Protein AF-A0A959MUK7-F1 (afdb_monomer_lite)

Radius of gyration: 18.52 Å; chains: 1; bounding box: 45×28×56 Å

Foldseek 3Di:
DVVVVVVVVVVVVVVVLLVVLVVLVVVLVCLLPPDPCCLLVVDPVSVDPDPDLPQVNLLSQLLSCVSVVNNVSVVSHVVSVVVSVVSVVSNVVSVVVVVVVVVVVVVVD

pLDDT: mean 79.21, std 12.44, range [48.06, 94.88]

Sequence (109 aa):
MRTTFQNDLKRAYSILWILFSSVMLFMFAFLIFADENLIYGASSVLQGHHEGTCAFCGMTRSFVSLAKGNFSGGSVNEAAIPLFSILVLNQIVFIIFIFQKSLKRKSNI

Secondary structure (DSSP, 8-state):
-HHHHHHHHHHHHHHHHHHHHHHHHHHHHHHHHS-HHHHHHT-HHHHS--SS--HHHHHHHHHHHHHTT-SGGGGG-TTHHHHHHHHHHHHHHHHHHHHHHHHHHHTT-

Structure (mmCIF, N/CA/C/O backbone):
data_AF-A0A959MUK7-F1
#
_entry.id   AF-A0A959MUK7-F1
#
loop_
_atom_site.group_PDB
_atom_site.id
_atom_site.type_symbol
_atom_site.label_atom_id
_atom_site.label_alt_id
_atom_site.label_comp_id
_atom_site.label_asym_id
_atom_site.label_entity_id
_atom_site.label_seq_id
_atom_site.pdbx_PDB_ins_code
_atom_site.Cartn_x
_atom_site.Cartn_y
_atom_site.Cartn_z
_atom_site.occupancy
_atom_site.B_iso_or_equiv
_atom_site.auth_seq_id
_atom_site.auth_comp_id
_atom_site.auth_asym_id
_atom_site.auth_atom_id
_atom_site.pdbx_PDB_model_num
ATOM 1 N N . MET A 1 1 ? -28.514 11.814 19.150 1.00 60.03 1 MET A N 1
ATOM 2 C CA . MET A 1 1 ? -28.600 11.714 17.671 1.00 60.03 1 MET A CA 1
ATOM 3 C C . MET A 1 1 ? -27.297 12.072 16.953 1.00 60.03 1 MET A C 1
ATOM 5 O O . MET A 1 1 ? -26.863 11.295 16.120 1.00 60.03 1 MET A O 1
ATOM 9 N N . ARG A 1 2 ? -26.618 13.189 17.272 1.00 63.97 2 ARG A N 1
ATOM 10 C CA . ARG A 1 2 ? -25.335 13.555 16.624 1.00 63.97 2 ARG A CA 1
ATOM 11 C C . ARG A 1 2 ? -24.191 12.554 16.888 1.00 63.97 2 ARG A C 1
ATOM 13 O O . ARG A 1 2 ? -23.367 12.320 16.015 1.00 63.97 2 ARG A O 1
ATOM 20 N N . THR A 1 3 ? -24.161 11.944 18.073 1.00 70.31 3 THR A N 1
ATOM 21 C CA . THR A 1 3 ? -23.107 11.004 18.497 1.00 70.31 3 THR A CA 1
ATOM 22 C C . THR A 1 3 ? -23.214 9.623 17.846 1.00 70.31 3 THR A C 1
ATOM 24 O O . THR A 1 3 ? -22.190 9.025 17.530 1.00 70.31 3 THR A O 1
ATOM 27 N N . THR A 1 4 ? -24.429 9.127 17.594 1.00 74.62 4 THR A N 1
ATOM 28 C CA . THR A 1 4 ? -24.657 7.835 16.927 1.00 74.62 4 THR A CA 1
ATOM 29 C C . THR A 1 4 ? -24.225 7.890 15.462 1.00 74.62 4 THR A C 1
ATOM 31 O O . THR A 1 4 ? -23.393 7.091 15.051 1.00 74.62 4 THR A O 1
ATOM 34 N N . PHE A 1 5 ? -24.633 8.932 14.729 1.00 79.00 5 PHE A N 1
ATOM 35 C CA . PHE A 1 5 ? -24.237 9.129 13.329 1.00 79.00 5 PHE A CA 1
ATOM 36 C C . PHE A 1 5 ? -22.713 9.231 13.134 1.00 79.00 5 PHE A C 1
ATOM 38 O O . PHE A 1 5 ? -22.156 8.648 12.206 1.00 79.00 5 PHE A O 1
ATOM 45 N N . GLN A 1 6 ? -22.005 9.926 14.033 1.00 82.75 6 GLN A N 1
ATOM 46 C CA . GLN A 1 6 ? -20.541 10.007 13.970 1.00 82.75 6 GLN A CA 1
ATOM 47 C C . GLN A 1 6 ? -19.855 8.659 14.226 1.00 82.75 6 GLN A C 1
ATOM 49 O O . GLN A 1 6 ? -18.829 8.369 13.609 1.00 82.75 6 GLN A O 1
ATOM 54 N N . ASN A 1 7 ? -20.398 7.837 15.124 1.00 84.06 7 ASN A N 1
ATOM 55 C CA . ASN A 1 7 ? -19.855 6.508 15.398 1.00 84.06 7 ASN A CA 1
ATOM 56 C C . ASN A 1 7 ? -20.087 5.551 14.222 1.00 84.06 7 ASN A C 1
ATOM 58 O O . ASN A 1 7 ? -19.179 4.796 13.869 1.00 84.06 7 ASN A O 1
ATOM 62 N N . ASP A 1 8 ? -21.247 5.638 13.573 1.00 87.38 8 ASP A N 1
ATOM 63 C CA . ASP A 1 8 ? -21.572 4.834 12.393 1.00 87.38 8 ASP A CA 1
ATOM 64 C C . ASP A 1 8 ? -20.682 5.202 11.198 1.00 87.38 8 ASP A C 1
ATOM 66 O O . ASP A 1 8 ? -20.121 4.315 10.553 1.00 87.38 8 ASP A O 1
ATOM 70 N N . LEU A 1 9 ? -20.437 6.498 10.972 1.00 90.44 9 LEU A N 1
ATOM 71 C CA . LEU A 1 9 ? -19.487 6.975 9.959 1.00 90.44 9 LEU A CA 1
ATOM 72 C C . LEU A 1 9 ? -18.063 6.483 10.218 1.00 90.44 9 LEU A C 1
ATOM 74 O O . LEU A 1 9 ? -17.412 5.966 9.310 1.00 90.44 9 LEU A O 1
ATOM 78 N N . LYS A 1 10 ? -17.573 6.598 11.459 1.00 89.06 10 LYS A N 1
ATOM 79 C CA . LYS A 1 10 ? -16.238 6.097 11.830 1.00 89.06 10 LYS A CA 1
ATOM 80 C C . LYS A 1 10 ? -16.117 4.597 11.591 1.00 89.06 10 LYS A C 1
ATOM 82 O O . LYS A 1 10 ? -15.073 4.129 11.130 1.00 89.06 10 LYS A O 1
ATOM 87 N N . ARG A 1 11 ? -17.173 3.837 11.892 1.00 89.12 11 ARG A N 1
ATOM 88 C CA . ARG A 1 11 ? -17.205 2.388 11.683 1.00 89.12 11 ARG A CA 1
ATOM 89 C C . ARG A 1 11 ? -17.205 2.041 10.198 1.00 89.12 11 ARG A C 1
ATOM 91 O O . ARG A 1 11 ? -16.389 1.219 9.792 1.00 89.12 11 ARG A O 1
ATOM 98 N N . ALA A 1 12 ? -18.049 2.689 9.398 1.00 93.06 12 ALA A N 1
ATOM 99 C CA . ALA A 1 12 ? -18.095 2.498 7.950 1.00 93.06 12 ALA A CA 1
ATOM 100 C C . ALA A 1 12 ? -16.749 2.837 7.295 1.00 93.06 12 ALA A C 1
ATOM 102 O O . ALA A 1 12 ? -16.203 2.023 6.554 1.00 93.06 12 ALA A O 1
ATOM 103 N N . TYR A 1 13 ? -16.162 3.983 7.652 1.00 93.44 13 TYR A N 1
ATOM 104 C CA . TYR A 1 13 ? -14.839 4.384 7.177 1.00 93.44 13 TYR A CA 1
ATOM 105 C C . TYR A 1 13 ? -13.759 3.367 7.556 1.00 93.44 13 TYR A C 1
ATOM 107 O O . TYR A 1 13 ? -12.955 2.977 6.716 1.00 93.44 13 TYR A O 1
ATOM 115 N N . SER A 1 14 ? -13.769 2.877 8.800 1.00 89.94 14 SER A N 1
ATOM 116 C CA . SER A 1 14 ? -12.807 1.862 9.246 1.00 89.94 14 SER A CA 1
ATOM 117 C C . SER A 1 14 ? -12.937 0.561 8.452 1.00 89.94 14 SER A C 1
ATOM 119 O O . SER A 1 14 ? -11.927 -0.044 8.110 1.00 89.94 14 SER A O 1
ATOM 121 N N . ILE A 1 15 ? -14.163 0.130 8.139 1.00 91.56 15 ILE A N 1
ATOM 122 C CA . ILE A 1 15 ? -14.406 -1.071 7.327 1.00 91.56 15 ILE A CA 1
ATOM 123 C C . ILE A 1 15 ? -13.875 -0.869 5.905 1.00 91.56 15 ILE A C 1
ATOM 125 O O . ILE A 1 15 ? -13.151 -1.727 5.406 1.00 91.56 15 ILE A O 1
ATOM 129 N N . LEU A 1 16 ? -14.179 0.271 5.278 1.00 94.88 16 LEU A N 1
ATOM 130 C CA . LEU A 1 16 ? -13.681 0.603 3.941 1.00 94.88 16 LEU A CA 1
ATOM 131 C C . LEU A 1 16 ? -12.153 0.651 3.903 1.00 94.88 16 LEU A C 1
ATOM 133 O O . LEU A 1 16 ? -11.545 0.072 3.007 1.00 94.88 16 LEU A O 1
ATOM 137 N N . TRP A 1 17 ? -11.530 1.277 4.903 1.00 94.56 17 TRP A N 1
ATOM 138 C CA . TRP A 1 17 ? -10.076 1.349 5.008 1.00 94.56 17 TRP A CA 1
ATOM 139 C C . TRP A 1 17 ? -9.434 -0.034 5.171 1.00 94.56 17 TRP A C 1
ATOM 141 O O . TRP A 1 17 ? -8.421 -0.311 4.529 1.00 94.56 17 TRP A O 1
ATOM 151 N N . ILE A 1 18 ? -10.035 -0.929 5.964 1.00 92.94 18 ILE A N 1
ATOM 152 C CA . ILE A 1 18 ? -9.569 -2.317 6.115 1.00 92.94 18 ILE A CA 1
ATOM 153 C C . ILE A 1 18 ? -9.704 -3.088 4.799 1.00 92.94 18 ILE A C 1
ATOM 155 O O . ILE A 1 18 ? -8.756 -3.755 4.397 1.00 92.94 18 ILE A O 1
ATOM 159 N N . LEU A 1 19 ? -10.848 -2.990 4.114 1.00 93.81 19 LEU A N 1
ATOM 160 C CA . LEU A 1 19 ? -11.069 -3.670 2.832 1.00 93.81 19 LEU A CA 1
ATOM 161 C C . LEU A 1 19 ? -10.077 -3.189 1.770 1.00 93.81 19 LEU A C 1
ATOM 163 O O . LEU A 1 19 ? -9.411 -4.005 1.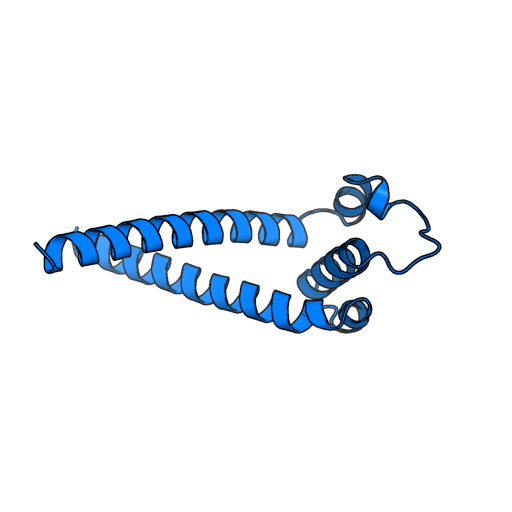136 1.00 93.81 19 LEU A O 1
ATOM 167 N N . PHE A 1 20 ? -9.926 -1.872 1.627 1.00 94.00 20 PHE A N 1
ATOM 168 C CA . PHE A 1 20 ? -8.974 -1.269 0.699 1.00 94.00 20 PHE A CA 1
ATOM 169 C C . PHE A 1 20 ? -7.535 -1.696 1.007 1.00 94.00 20 PHE A C 1
ATOM 171 O O . PHE A 1 20 ? -6.811 -2.139 0.115 1.00 94.00 20 PHE A O 1
ATOM 178 N N . SER A 1 21 ? -7.132 -1.627 2.279 1.00 92.50 21 SER A N 1
ATOM 179 C CA . SER A 1 21 ? -5.783 -2.017 2.698 1.00 92.50 21 SER A CA 1
ATOM 180 C C . SER A 1 21 ? -5.537 -3.508 2.482 1.00 92.50 21 SER A C 1
ATOM 182 O O . SER A 1 21 ? -4.459 -3.872 2.023 1.00 92.50 21 SER A O 1
ATOM 184 N N . SER A 1 22 ? -6.540 -4.361 2.716 1.00 91.69 22 SER A N 1
ATOM 185 C CA . SER A 1 22 ? -6.453 -5.799 2.454 1.00 91.69 22 SER A CA 1
ATOM 186 C C . SER A 1 22 ? -6.239 -6.097 0.972 1.00 91.69 22 SER A C 1
ATOM 188 O O . SER A 1 22 ? -5.358 -6.886 0.645 1.00 91.69 22 SER A O 1
ATOM 190 N N . VAL A 1 23 ? -7.002 -5.470 0.070 1.00 93.25 23 VAL A N 1
ATOM 191 C CA . VAL A 1 23 ? -6.826 -5.649 -1.385 1.00 93.25 23 VAL A CA 1
ATOM 192 C C . VAL A 1 23 ? -5.438 -5.184 -1.819 1.00 93.25 23 VAL A C 1
ATOM 194 O O . VAL A 1 23 ? -4.738 -5.900 -2.531 1.00 93.25 23 VAL A O 1
ATOM 197 N N . MET A 1 24 ? -5.004 -4.020 -1.337 1.00 90.44 24 MET A N 1
ATOM 198 C CA . MET A 1 24 ? -3.675 -3.487 -1.634 1.00 90.44 24 MET A CA 1
ATOM 199 C C . MET A 1 24 ? -2.548 -4.390 -1.116 1.00 90.44 24 MET A C 1
ATOM 201 O O . MET A 1 24 ? -1.536 -4.551 -1.793 1.00 90.44 24 MET A O 1
ATOM 205 N N . LEU A 1 25 ? -2.717 -5.020 0.049 1.00 90.75 25 LEU A N 1
ATOM 206 C CA . LEU A 1 25 ? -1.747 -5.976 0.581 1.00 90.75 25 LEU A CA 1
ATOM 207 C C . LEU A 1 25 ? -1.603 -7.192 -0.344 1.00 90.75 25 LEU A C 1
ATOM 209 O O . LEU A 1 25 ? -0.483 -7.596 -0.649 1.00 90.75 25 LEU A O 1
ATOM 213 N N . PHE A 1 26 ? -2.723 -7.736 -0.835 1.00 89.94 26 PHE A N 1
ATOM 214 C CA . PHE A 1 26 ? -2.704 -8.814 -1.828 1.00 89.94 26 PHE A CA 1
ATOM 215 C C . PHE A 1 26 ? -2.028 -8.382 -3.130 1.00 89.94 26 PHE A C 1
ATOM 217 O O . PHE A 1 26 ? -1.231 -9.143 -3.672 1.00 89.94 26 PHE A O 1
ATOM 224 N N . MET A 1 27 ? -2.288 -7.161 -3.608 1.00 87.69 27 MET A N 1
ATOM 225 C CA . MET A 1 27 ? -1.613 -6.629 -4.795 1.00 87.69 27 MET A CA 1
ATOM 226 C C . MET A 1 27 ? -0.100 -6.519 -4.599 1.00 87.69 27 MET A C 1
ATOM 228 O O . MET A 1 27 ? 0.645 -6.923 -5.485 1.00 87.69 27 MET A O 1
ATOM 232 N N . PHE A 1 28 ? 0.372 -6.021 -3.452 1.00 87.44 28 PHE A N 1
ATOM 233 C CA . PHE A 1 28 ? 1.808 -5.954 -3.165 1.00 87.44 28 PHE A CA 1
ATOM 234 C C . PHE A 1 28 ? 2.446 -7.335 -3.060 1.00 87.44 28 PHE A C 1
ATOM 236 O O . PHE A 1 28 ? 3.520 -7.546 -3.618 1.00 87.44 28 PHE A O 1
ATOM 243 N N . ALA A 1 29 ? 1.783 -8.283 -2.395 1.00 87.50 29 ALA A N 1
ATOM 244 C CA . ALA A 1 29 ? 2.253 -9.661 -2.342 1.00 87.50 29 ALA A CA 1
ATOM 245 C C . ALA A 1 29 ? 2.366 -10.245 -3.757 1.00 87.50 29 ALA A C 1
ATOM 247 O O . ALA A 1 29 ? 3.405 -10.793 -4.114 1.00 87.50 29 ALA A O 1
ATOM 248 N N . PHE A 1 30 ? 1.343 -10.053 -4.591 1.00 86.88 30 PHE A N 1
ATOM 249 C CA . PHE A 1 30 ? 1.386 -10.471 -5.988 1.00 86.88 30 PHE A CA 1
ATOM 250 C C . PHE A 1 30 ? 2.551 -9.816 -6.739 1.00 86.88 30 PHE A C 1
ATOM 252 O O . PHE A 1 30 ? 3.281 -10.512 -7.428 1.00 86.88 30 PHE A O 1
ATOM 259 N N . LEU A 1 31 ? 2.793 -8.516 -6.557 1.00 84.50 31 LEU A N 1
ATOM 260 C CA . LEU A 1 31 ? 3.893 -7.809 -7.222 1.00 84.50 31 LEU A CA 1
ATOM 261 C C . LEU A 1 31 ? 5.287 -8.320 -6.828 1.00 84.50 31 LEU A C 1
ATOM 263 O O . LEU A 1 31 ? 6.197 -8.295 -7.651 1.00 84.50 31 LEU A O 1
ATOM 267 N N . ILE A 1 32 ? 5.459 -8.751 -5.576 1.00 84.75 32 ILE A N 1
ATOM 268 C CA . ILE A 1 32 ? 6.737 -9.257 -5.055 1.00 84.75 32 ILE A CA 1
ATOM 269 C C . ILE A 1 32 ? 6.975 -10.709 -5.490 1.00 84.75 32 ILE A C 1
ATOM 271 O O . ILE A 1 32 ? 8.102 -11.067 -5.826 1.00 84.75 32 ILE A O 1
ATOM 275 N N . PHE A 1 33 ? 5.933 -11.546 -5.469 1.00 85.06 33 PHE A N 1
ATOM 276 C CA . PHE A 1 33 ? 6.058 -12.986 -5.723 1.00 85.06 33 PHE A CA 1
ATOM 277 C C . PHE A 1 33 ? 5.812 -13.397 -7.180 1.00 85.06 33 PHE A C 1
ATOM 279 O O . PHE A 1 33 ? 6.252 -14.476 -7.575 1.00 85.06 33 PHE A O 1
ATOM 286 N N . ALA A 1 34 ? 5.108 -12.593 -7.979 1.00 82.00 34 ALA A N 1
ATOM 287 C CA . ALA A 1 34 ? 4.843 -12.923 -9.375 1.00 82.00 34 ALA A CA 1
ATOM 288 C C . ALA A 1 34 ? 6.067 -12.667 -10.266 1.00 82.00 34 ALA A C 1
ATOM 290 O O . ALA A 1 34 ? 6.837 -11.724 -10.070 1.00 82.00 34 ALA A O 1
ATOM 291 N N . ASP A 1 35 ? 6.212 -13.509 -11.289 1.00 81.19 35 ASP A N 1
ATOM 292 C CA . ASP A 1 35 ? 7.189 -13.306 -12.354 1.00 81.19 35 ASP A CA 1
ATOM 293 C C . ASP A 1 35 ? 6.834 -12.036 -13.149 1.00 81.19 35 ASP A C 1
ATOM 295 O O . ASP A 1 35 ? 5.668 -11.780 -13.465 1.00 81.19 35 ASP A O 1
ATOM 299 N N . GLU A 1 36 ? 7.853 -11.256 -13.509 1.00 73.69 36 GLU A N 1
ATOM 300 C CA . GLU A 1 36 ? 7.715 -10.082 -14.372 1.00 73.69 36 GLU A CA 1
ATOM 301 C C . GLU A 1 36 ? 7.027 -10.426 -15.690 1.00 73.69 36 GLU A C 1
ATOM 303 O O . GLU A 1 36 ? 6.171 -9.673 -16.152 1.00 73.69 36 GLU A O 1
ATOM 308 N N . ASN A 1 37 ? 7.326 -11.596 -16.256 1.00 71.50 37 ASN A N 1
ATOM 309 C CA . ASN A 1 37 ? 6.708 -12.066 -17.492 1.00 71.50 37 ASN A CA 1
ATOM 310 C C . ASN A 1 37 ? 5.195 -12.263 -17.347 1.00 71.50 37 ASN A C 1
ATOM 312 O O . ASN A 1 37 ? 4.454 -12.080 -18.308 1.00 71.50 37 ASN A O 1
ATOM 316 N N . LEU A 1 38 ? 4.722 -12.593 -16.145 1.00 74.38 38 LEU A N 1
ATOM 317 C CA . LEU A 1 38 ? 3.305 -12.792 -15.850 1.00 74.38 38 LEU A CA 1
ATOM 318 C C . LEU A 1 38 ? 2.598 -11.449 -15.619 1.00 74.38 38 LEU A C 1
ATOM 320 O O . LEU A 1 38 ? 1.470 -11.261 -16.068 1.00 74.38 38 LEU A O 1
ATOM 324 N N . ILE A 1 39 ? 3.286 -10.486 -14.996 1.00 74.25 39 ILE A N 1
ATOM 325 C CA . ILE A 1 39 ? 2.784 -9.119 -14.782 1.00 74.25 39 ILE A CA 1
ATOM 326 C C . ILE A 1 39 ? 2.692 -8.357 -16.110 1.00 74.25 39 ILE A C 1
ATOM 328 O O . ILE A 1 39 ? 1.662 -7.753 -16.410 1.00 74.25 39 ILE A O 1
ATOM 332 N N . TYR A 1 40 ? 3.746 -8.403 -16.927 1.00 72.00 40 TYR A N 1
ATOM 333 C CA . TYR A 1 40 ? 3.752 -7.779 -18.250 1.00 72.00 40 TYR A CA 1
ATOM 334 C C . TYR A 1 40 ? 2.900 -8.570 -19.248 1.00 72.00 40 TYR A C 1
ATOM 336 O O . TYR A 1 40 ? 2.244 -7.975 -20.097 1.00 72.00 40 TYR A O 1
ATOM 344 N N . GLY A 1 41 ? 2.827 -9.895 -19.099 1.00 67.81 41 GLY A N 1
ATOM 345 C CA . GLY A 1 41 ? 1.986 -10.785 -19.898 1.00 67.81 41 GLY A CA 1
ATOM 346 C C . GLY A 1 41 ? 0.482 -10.612 -19.663 1.00 67.81 41 GLY A C 1
ATOM 347 O O . GLY A 1 41 ? -0.307 -10.822 -20.580 1.00 67.81 41 GLY A O 1
ATOM 348 N N . ALA A 1 42 ? 0.067 -10.167 -18.475 1.00 69.25 42 ALA A N 1
ATOM 349 C CA . ALA A 1 42 ? -1.346 -9.992 -18.129 1.00 69.25 42 ALA A CA 1
ATOM 350 C C . ALA A 1 42 ? -2.053 -8.864 -18.904 1.00 69.25 42 ALA A C 1
ATOM 352 O O . ALA A 1 42 ? -3.281 -8.801 -18.908 1.00 69.25 42 ALA A O 1
ATOM 353 N N . SER A 1 43 ? -1.310 -7.970 -19.563 1.00 65.44 43 SER A N 1
ATOM 354 C CA . SER A 1 43 ? -1.888 -6.876 -20.342 1.00 65.44 43 SER A CA 1
ATOM 355 C C . SER A 1 43 ? -1.143 -6.681 -21.654 1.00 65.44 43 SER A C 1
ATOM 357 O O . SER A 1 43 ? 0.054 -6.407 -21.663 1.00 65.44 43 SER A O 1
ATOM 359 N N . SER A 1 44 ? -1.864 -6.727 -22.775 1.00 60.44 44 SER A N 1
ATOM 360 C CA . SER A 1 44 ? -1.316 -6.406 -24.101 1.00 60.44 44 SER A CA 1
ATOM 361 C C . SER A 1 44 ? -0.734 -4.986 -24.173 1.00 60.44 44 SER A C 1
ATOM 363 O O . SER A 1 44 ? 0.214 -4.745 -24.917 1.00 60.44 44 SER A O 1
ATOM 365 N N . VAL A 1 45 ? -1.235 -4.070 -23.335 1.00 62.62 45 VAL A N 1
ATOM 366 C CA . VAL A 1 45 ? -0.752 -2.684 -23.181 1.00 62.62 45 VAL A CA 1
ATOM 367 C C . VAL A 1 45 ? 0.649 -2.633 -22.546 1.00 62.62 45 VAL A C 1
ATOM 369 O O . VAL A 1 45 ? 1.415 -1.708 -22.787 1.00 62.62 45 VAL A O 1
ATOM 372 N N . LEU A 1 46 ? 1.025 -3.638 -21.749 1.00 62.44 46 LEU A N 1
ATOM 373 C CA . LEU A 1 46 ? 2.355 -3.736 -21.133 1.00 62.44 46 LEU A CA 1
ATOM 374 C C . LEU A 1 46 ? 3.376 -4.480 -22.018 1.00 62.44 46 LEU A C 1
ATOM 376 O O . LEU A 1 46 ? 4.581 -4.311 -21.804 1.00 62.44 46 LEU A O 1
ATOM 380 N N . GLN A 1 47 ? 2.905 -5.251 -23.009 1.00 61.03 47 GLN A N 1
ATOM 381 C CA . GLN A 1 47 ? 3.725 -6.024 -23.956 1.00 61.03 47 GLN A CA 1
ATOM 382 C C . GLN A 1 47 ? 4.154 -5.223 -25.196 1.00 61.03 47 GLN A C 1
ATOM 384 O O . GLN A 1 47 ? 5.200 -5.502 -25.777 1.00 61.03 47 GLN A O 1
ATOM 389 N N . GLY A 1 48 ? 3.357 -4.239 -25.620 1.00 57.06 48 GLY A N 1
ATOM 390 C CA . GLY A 1 48 ? 3.632 -3.445 -26.818 1.00 57.06 48 GLY A CA 1
ATOM 391 C C . GLY A 1 48 ? 4.741 -2.405 -26.629 1.00 57.06 48 GLY A C 1
ATOM 392 O O . GLY A 1 48 ? 4.854 -1.766 -25.580 1.00 57.06 48 GLY A O 1
ATOM 393 N N . HIS A 1 49 ? 5.539 -2.182 -27.678 1.00 51.19 49 HIS A N 1
ATOM 394 C CA . HIS A 1 49 ? 6.361 -0.978 -27.789 1.00 51.19 49 HIS A CA 1
ATOM 395 C C . HIS A 1 49 ? 5.416 0.196 -28.077 1.00 51.19 49 HIS A C 1
ATOM 397 O O . HIS A 1 49 ? 4.912 0.343 -29.187 1.00 51.19 49 HIS A O 1
ATOM 403 N N . HIS A 1 50 ? 5.083 0.979 -27.053 1.00 57.03 50 HIS A N 1
ATOM 404 C CA . HIS A 1 50 ? 4.271 2.175 -27.235 1.00 57.03 50 HIS A CA 1
ATOM 405 C C . HIS A 1 50 ? 5.165 3.337 -27.670 1.00 57.03 50 HIS A C 1
ATOM 407 O O . HIS A 1 50 ? 6.043 3.751 -26.919 1.00 57.03 50 HIS A O 1
ATOM 413 N N . GLU A 1 51 ? 4.897 3.902 -28.849 1.00 48.06 51 GLU A N 1
ATOM 414 C CA . GLU A 1 51 ? 5.547 5.119 -29.372 1.00 48.06 51 GLU A CA 1
ATOM 415 C C . GLU A 1 51 ? 5.138 6.406 -28.610 1.00 48.06 51 GLU A C 1
ATOM 417 O O . GLU A 1 51 ? 5.263 7.517 -29.115 1.00 48.06 51 GLU A O 1
ATOM 422 N N . GLY A 1 52 ? 4.650 6.282 -27.369 1.00 55.47 52 GLY A N 1
ATOM 423 C CA . GLY A 1 52 ? 4.189 7.392 -26.538 1.00 55.47 52 GLY A CA 1
ATOM 424 C C . GLY A 1 52 ? 4.317 7.116 -25.037 1.00 55.47 52 GLY A C 1
ATOM 425 O O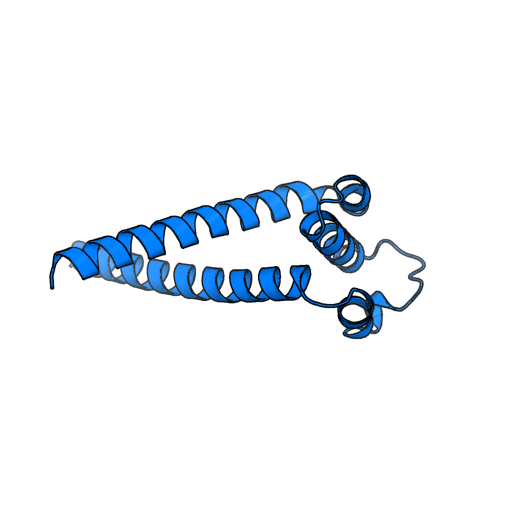 . GLY A 1 52 ? 4.484 5.977 -24.594 1.00 55.47 52 GLY A O 1
ATOM 426 N N . THR A 1 53 ? 4.227 8.175 -24.230 1.00 54.75 53 THR A N 1
ATOM 427 C CA . THR A 1 53 ? 4.322 8.137 -22.763 1.00 54.75 53 THR A CA 1
ATOM 428 C C . THR A 1 53 ? 3.095 7.462 -22.139 1.00 54.75 53 THR A C 1
ATOM 430 O O . THR A 1 53 ? 2.137 8.104 -21.715 1.00 54.75 53 THR A O 1
ATOM 433 N N . CYS A 1 54 ? 3.100 6.132 -22.045 1.00 65.50 54 CYS A N 1
ATOM 434 C CA . CYS A 1 54 ? 2.067 5.415 -21.299 1.00 65.50 54 CYS A CA 1
ATOM 435 C C . CYS A 1 54 ? 2.257 5.634 -19.785 1.00 65.50 54 CYS A C 1
ATOM 437 O O . CYS A 1 54 ? 3.039 4.936 -19.136 1.00 65.50 54 CYS A O 1
ATOM 439 N N . ALA A 1 55 ? 1.521 6.592 -19.210 1.00 64.38 55 ALA A N 1
ATOM 440 C CA . ALA A 1 55 ? 1.610 6.952 -17.790 1.00 64.38 55 ALA A CA 1
ATOM 441 C C . ALA A 1 55 ? 1.363 5.757 -16.851 1.00 64.38 55 ALA A C 1
ATOM 443 O O . ALA A 1 55 ? 2.073 5.593 -15.856 1.00 64.38 55 ALA A O 1
ATOM 444 N N . PHE A 1 56 ? 0.401 4.893 -17.198 1.00 66.25 56 PHE A N 1
ATOM 445 C CA . PHE A 1 56 ? 0.081 3.684 -16.436 1.00 66.25 56 PHE A CA 1
ATOM 446 C C . PHE A 1 56 ? 1.131 2.582 -16.605 1.00 66.25 56 PHE A C 1
ATOM 448 O O . PHE A 1 56 ? 1.509 1.961 -15.619 1.00 66.25 56 PHE A O 1
ATOM 455 N N . CYS A 1 57 ? 1.672 2.383 -17.810 1.00 69.62 57 CYS A N 1
ATOM 456 C CA . CYS A 1 57 ? 2.725 1.395 -18.052 1.00 69.62 57 CYS A CA 1
ATOM 457 C C . CYS A 1 57 ? 4.011 1.767 -17.308 1.00 69.62 57 CYS A C 1
ATOM 459 O O . CYS A 1 57 ? 4.643 0.909 -16.692 1.00 69.62 57 CYS A O 1
ATOM 461 N N . GLY A 1 58 ? 4.369 3.057 -17.327 1.00 71.88 58 GLY A N 1
ATOM 462 C CA . GLY A 1 58 ? 5.475 3.600 -16.546 1.00 71.88 58 GLY A CA 1
ATOM 463 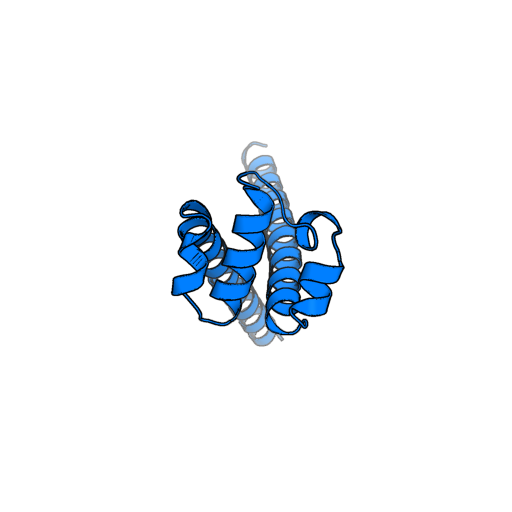C C . GLY A 1 58 ? 5.253 3.413 -15.049 1.00 71.88 58 GLY A C 1
ATOM 464 O O . GLY A 1 58 ? 6.155 2.966 -14.356 1.00 71.88 58 GLY A O 1
ATOM 465 N N . MET A 1 59 ? 4.032 3.644 -14.556 1.00 77.06 59 MET A N 1
ATOM 466 C CA . MET A 1 59 ? 3.698 3.450 -13.143 1.00 77.06 59 MET A CA 1
ATOM 467 C C . MET A 1 59 ? 3.776 1.978 -12.718 1.00 77.06 59 MET A C 1
ATOM 469 O O . MET A 1 59 ? 4.375 1.685 -11.688 1.00 77.06 59 MET A O 1
ATOM 473 N N . THR A 1 60 ? 3.245 1.043 -13.515 1.00 79.81 60 THR A N 1
ATOM 474 C CA . THR A 1 60 ? 3.343 -0.398 -13.232 1.00 79.81 60 THR A CA 1
ATOM 475 C C . THR A 1 60 ? 4.794 -0.874 -13.259 1.00 79.81 60 THR A C 1
ATOM 477 O O . THR A 1 60 ? 5.212 -1.555 -12.328 1.00 79.81 60 THR A O 1
ATOM 480 N N . ARG A 1 61 ? 5.593 -0.471 -14.258 1.00 77.25 61 ARG A N 1
ATOM 481 C CA . ARG A 1 61 ? 7.034 -0.789 -14.315 1.00 77.25 61 ARG A CA 1
ATOM 482 C C . ARG A 1 61 ? 7.793 -0.207 -13.125 1.00 77.25 61 ARG A C 1
ATOM 484 O O . ARG A 1 61 ? 8.556 -0.928 -12.486 1.00 77.25 61 ARG A O 1
ATOM 491 N N . SER A 1 62 ? 7.530 1.052 -12.774 1.00 82.00 62 SER A N 1
ATOM 492 C CA . SER A 1 62 ? 8.103 1.684 -11.585 1.00 82.00 62 SER A CA 1
ATOM 493 C C . SER A 1 62 ? 7.707 0.936 -10.313 1.00 82.00 62 SER A C 1
ATOM 495 O O . SER A 1 62 ? 8.560 0.696 -9.469 1.00 82.00 62 SER A O 1
ATOM 497 N N . PHE A 1 63 ? 6.450 0.510 -10.167 1.00 84.88 63 PHE A N 1
ATOM 498 C CA . PHE A 1 63 ? 5.982 -0.229 -8.989 1.00 84.88 63 PHE A CA 1
ATOM 499 C C . PHE A 1 63 ? 6.615 -1.618 -8.889 1.00 84.88 63 PHE A C 1
ATOM 501 O O . PHE A 1 63 ? 7.007 -2.013 -7.796 1.00 84.88 63 PHE A O 1
ATOM 508 N N . VAL A 1 64 ? 6.762 -2.337 -10.006 1.00 83.06 64 VAL A N 1
ATOM 509 C CA . VAL A 1 64 ? 7.468 -3.630 -10.051 1.00 83.06 64 VAL A CA 1
ATOM 510 C C . VAL A 1 64 ? 8.939 -3.446 -9.673 1.00 83.06 64 VAL A C 1
ATOM 512 O O . VAL A 1 64 ? 9.448 -4.162 -8.814 1.00 83.06 64 VAL A O 1
ATOM 515 N N . SER A 1 65 ? 9.606 -2.440 -10.244 1.00 81.88 65 SER A N 1
ATOM 516 C CA . SER A 1 65 ? 11.000 -2.112 -9.925 1.00 81.88 65 SER A CA 1
ATOM 517 C C . SER A 1 65 ? 11.174 -1.751 -8.445 1.00 81.88 65 SER A C 1
ATOM 519 O O . SER A 1 65 ? 12.060 -2.287 -7.779 1.00 81.88 65 SER A O 1
ATOM 521 N N . LEU A 1 66 ? 10.296 -0.899 -7.905 1.00 84.25 66 LEU A N 1
ATOM 522 C CA . LEU A 1 66 ? 10.304 -0.488 -6.498 1.00 84.25 66 LEU A CA 1
ATOM 523 C C . LEU A 1 66 ? 10.005 -1.660 -5.554 1.00 84.25 66 LEU A C 1
ATOM 525 O O . LEU A 1 66 ? 10.676 -1.797 -4.534 1.00 84.25 66 LEU A O 1
ATOM 529 N N . ALA A 1 67 ? 9.063 -2.540 -5.904 1.00 82.94 67 ALA A N 1
ATOM 530 C CA . ALA A 1 67 ? 8.755 -3.742 -5.127 1.00 82.94 67 ALA A CA 1
ATOM 531 C C . ALA A 1 67 ? 9.940 -4.719 -5.056 1.00 82.94 67 ALA A C 1
ATOM 533 O O . ALA A 1 67 ? 10.113 -5.396 -4.045 1.00 82.94 67 ALA A O 1
ATOM 534 N N . LYS A 1 68 ? 10.792 -4.747 -6.088 1.00 81.56 68 LYS A N 1
ATOM 535 C CA . LYS A 1 68 ? 12.039 -5.528 -6.119 1.00 81.56 68 LYS A CA 1
ATOM 536 C C . LYS A 1 68 ? 13.243 -4.805 -5.503 1.00 81.56 68 LYS A C 1
ATOM 538 O O . LYS A 1 68 ? 14.356 -5.321 -5.552 1.00 81.56 68 LYS A O 1
ATOM 543 N N . GLY A 1 69 ? 13.044 -3.617 -4.929 1.00 80.06 69 GLY A N 1
ATOM 544 C CA . GLY A 1 69 ? 14.107 -2.818 -4.314 1.00 80.06 69 GLY A CA 1
ATOM 545 C C . GLY A 1 69 ? 14.996 -2.064 -5.309 1.00 80.06 69 GLY A C 1
ATOM 546 O O . GLY A 1 69 ? 16.003 -1.485 -4.906 1.00 80.06 69 GLY A O 1
ATOM 547 N N . ASN A 1 70 ? 14.644 -2.029 -6.598 1.00 80.06 70 ASN A N 1
ATOM 548 C CA . ASN A 1 70 ? 15.351 -1.234 -7.596 1.00 80.06 70 ASN A CA 1
ATOM 549 C C . ASN A 1 70 ? 14.710 0.156 -7.729 1.00 80.06 70 ASN A C 1
ATOM 551 O O . ASN A 1 70 ? 13.739 0.361 -8.461 1.00 80.06 70 ASN A O 1
ATOM 555 N N . PHE A 1 71 ? 15.301 1.135 -7.049 1.00 70.81 71 PHE A N 1
ATOM 556 C CA . PHE A 1 71 ? 14.840 2.526 -7.059 1.00 70.81 71 PHE A CA 1
ATOM 557 C C . PHE A 1 71 ? 15.220 3.292 -8.335 1.00 70.81 71 PHE A C 1
ATOM 559 O O . PHE A 1 71 ? 14.605 4.315 -8.627 1.00 70.81 71 PHE A O 1
ATOM 566 N N . SER A 1 72 ? 16.176 2.794 -9.132 1.00 67.06 72 SER A N 1
ATOM 567 C CA . SER A 1 72 ? 16.583 3.454 -10.382 1.00 67.06 72 SER A CA 1
ATOM 568 C C . SER A 1 72 ? 15.503 3.352 -11.467 1.00 67.06 72 SER A C 1
ATOM 570 O O . SER A 1 72 ? 15.242 4.326 -12.174 1.00 67.06 72 SER A O 1
ATOM 572 N N . GLY A 1 73 ? 14.787 2.222 -11.526 1.00 59.94 73 GLY A N 1
ATOM 573 C CA . GLY A 1 73 ? 13.657 2.012 -12.439 1.00 59.94 73 GLY A CA 1
ATOM 574 C C . GLY A 1 73 ? 12.374 2.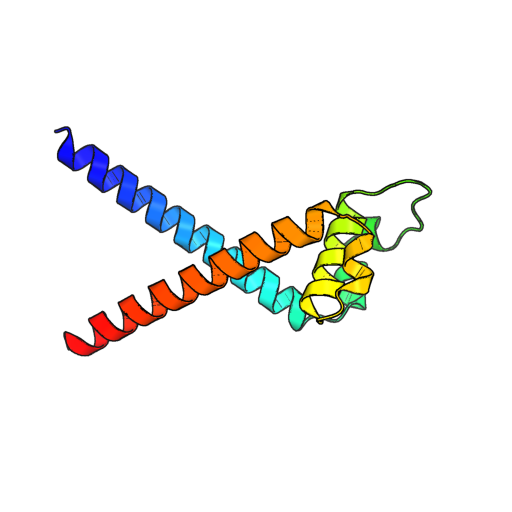760 -12.057 1.00 59.94 73 GLY A C 1
ATOM 575 O O . GLY A 1 73 ? 11.441 2.806 -12.852 1.00 59.94 73 GLY A O 1
ATOM 576 N N . GLY A 1 74 ? 12.320 3.396 -10.878 1.00 56.41 74 GLY A N 1
ATOM 577 C CA . GLY A 1 74 ? 11.202 4.255 -10.467 1.00 56.41 74 GLY A CA 1
ATOM 578 C C . GLY A 1 74 ? 11.088 5.554 -11.277 1.00 56.41 74 GLY A C 1
ATOM 579 O O . GLY A 1 74 ? 10.010 6.142 -11.337 1.00 56.41 74 GLY A O 1
ATOM 580 N N . SER A 1 75 ? 12.173 5.961 -11.945 1.00 56.28 75 SER A N 1
ATOM 581 C CA . SER A 1 75 ? 12.305 7.207 -12.718 1.00 56.28 75 SER A CA 1
ATOM 582 C C . SER A 1 75 ? 11.477 7.264 -14.008 1.00 56.28 75 SER A C 1
ATOM 584 O O . SER A 1 75 ? 11.331 8.335 -14.589 1.00 56.28 75 SER A O 1
ATOM 586 N N . VAL A 1 76 ? 10.880 6.146 -14.441 1.00 64.19 76 VAL A N 1
ATOM 587 C CA . VAL A 1 76 ? 9.985 6.115 -15.615 1.00 64.19 76 VAL A CA 1
ATOM 588 C C . VAL A 1 76 ? 8.687 6.898 -15.351 1.00 64.19 76 VAL A C 1
ATOM 590 O O . VAL A 1 76 ? 8.032 7.356 -16.286 1.00 64.19 76 VAL A O 1
ATOM 593 N N . ASN A 1 77 ? 8.317 7.084 -14.080 1.00 69.00 77 ASN A N 1
ATOM 594 C CA . ASN A 1 77 ? 7.237 7.971 -13.658 1.00 69.00 77 ASN A CA 1
ATOM 595 C C . ASN A 1 77 ? 7.561 8.550 -12.271 1.00 69.00 77 ASN A C 1
ATOM 597 O O . ASN A 1 77 ? 7.463 7.848 -11.267 1.00 69.00 77 ASN A O 1
ATOM 601 N N . GLU A 1 78 ? 7.912 9.836 -12.203 1.00 70.50 78 GLU A N 1
ATOM 602 C CA . GLU A 1 78 ? 8.311 10.503 -10.953 1.00 70.50 78 GLU A CA 1
ATOM 603 C C . GLU A 1 78 ? 7.222 10.470 -9.870 1.00 70.50 78 GLU A C 1
ATOM 605 O O . GLU A 1 78 ? 7.533 10.396 -8.682 1.00 70.50 78 GLU A O 1
ATOM 610 N N . ALA A 1 79 ? 5.941 10.437 -10.258 1.00 78.56 79 ALA A N 1
ATOM 611 C CA . ALA A 1 79 ? 4.827 10.329 -9.317 1.00 78.56 79 ALA A CA 1
ATOM 612 C C . ALA A 1 79 ? 4.689 8.920 -8.709 1.00 78.56 79 ALA A C 1
ATOM 614 O O . ALA A 1 79 ? 4.015 8.750 -7.690 1.00 78.56 79 ALA A O 1
ATOM 615 N N . ALA A 1 80 ? 5.338 7.905 -9.289 1.00 80.88 80 ALA A N 1
ATOM 616 C CA . ALA A 1 80 ? 5.274 6.538 -8.786 1.00 80.88 80 ALA A CA 1
ATOM 617 C C . ALA A 1 80 ? 5.977 6.386 -7.432 1.00 80.88 80 ALA A C 1
ATOM 619 O O . ALA A 1 80 ? 5.477 5.670 -6.571 1.00 80.88 80 ALA A O 1
ATOM 620 N N . ILE A 1 81 ? 7.092 7.084 -7.210 1.00 81.25 81 ILE A N 1
ATOM 621 C CA . ILE A 1 81 ? 7.858 7.015 -5.956 1.00 81.25 81 ILE A CA 1
ATOM 622 C C . ILE A 1 81 ? 7.046 7.520 -4.747 1.00 81.25 81 ILE A C 1
ATOM 624 O O . ILE A 1 81 ? 6.905 6.760 -3.780 1.00 81.25 81 ILE A O 1
ATOM 628 N N . PRO A 1 82 ? 6.482 8.749 -4.749 1.00 86.38 82 PRO A N 1
ATOM 629 C CA . PRO A 1 82 ? 5.695 9.227 -3.617 1.00 86.38 82 PRO A CA 1
ATOM 630 C C . PRO A 1 82 ? 4.422 8.398 -3.424 1.00 86.38 82 PRO A C 1
ATOM 632 O O . PRO A 1 82 ? 4.079 8.078 -2.287 1.00 86.38 82 PRO A O 1
ATOM 635 N N . LEU A 1 83 ? 3.756 7.977 -4.507 1.00 86.50 83 LEU A N 1
ATOM 636 C CA . LEU A 1 83 ? 2.554 7.148 -4.413 1.00 86.50 83 LEU A CA 1
ATOM 637 C C . LEU A 1 83 ? 2.859 5.773 -3.804 1.00 86.50 83 LEU A C 1
ATOM 639 O O . LEU A 1 83 ? 2.181 5.353 -2.868 1.00 86.50 83 LEU A O 1
ATOM 643 N N . PHE A 1 84 ? 3.903 5.096 -4.284 1.00 87.25 84 PHE A N 1
ATOM 644 C CA . PHE A 1 84 ? 4.352 3.817 -3.738 1.00 87.25 84 PHE A CA 1
ATOM 645 C C . PHE A 1 84 ? 4.727 3.954 -2.260 1.00 87.25 84 PHE A C 1
ATOM 647 O O . PHE A 1 84 ? 4.294 3.149 -1.440 1.00 87.25 84 PHE A O 1
ATOM 654 N N . SER A 1 85 ? 5.442 5.020 -1.893 1.00 88.06 85 SER A N 1
ATOM 655 C CA . SER A 1 85 ? 5.814 5.302 -0.501 1.00 88.06 85 SER A CA 1
ATOM 656 C C . SER A 1 85 ? 4.591 5.483 0.400 1.00 88.06 85 SER A C 1
ATOM 658 O O . SER A 1 85 ? 4.524 4.881 1.470 1.00 88.06 85 SER A O 1
ATOM 660 N N . ILE A 1 86 ? 3.588 6.254 -0.036 1.00 91.50 86 ILE A N 1
ATOM 661 C CA . ILE A 1 86 ? 2.332 6.440 0.711 1.00 91.50 86 ILE A CA 1
ATOM 662 C C . ILE A 1 86 ? 1.604 5.106 0.887 1.00 91.50 86 ILE A C 1
ATOM 664 O O . ILE A 1 86 ? 1.125 4.805 1.981 1.00 91.50 86 ILE A O 1
ATOM 668 N N . LEU A 1 87 ? 1.532 4.289 -0.165 1.00 90.62 87 LEU A N 1
ATOM 669 C CA . LEU A 1 87 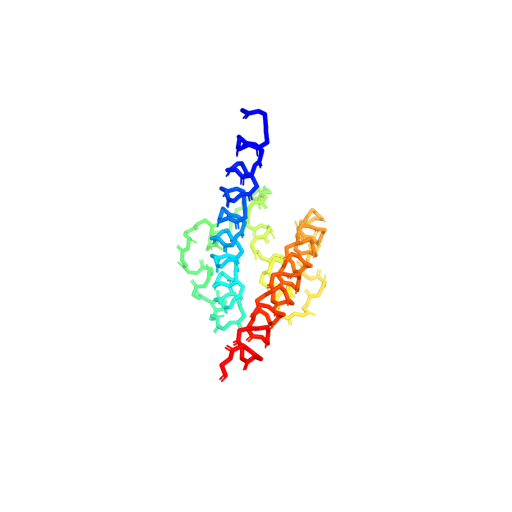? 0.875 2.985 -0.106 1.00 90.62 87 LEU A CA 1
ATOM 670 C C . LEU A 1 87 ? 1.608 2.023 0.836 1.00 90.62 87 LEU A C 1
ATOM 672 O O . LEU A 1 87 ? 0.955 1.362 1.643 1.00 90.62 87 LEU A O 1
ATOM 676 N N . VAL A 1 88 ? 2.941 1.986 0.799 1.00 90.12 88 VAL A N 1
ATOM 677 C CA . VAL A 1 88 ? 3.760 1.189 1.727 1.00 90.12 88 V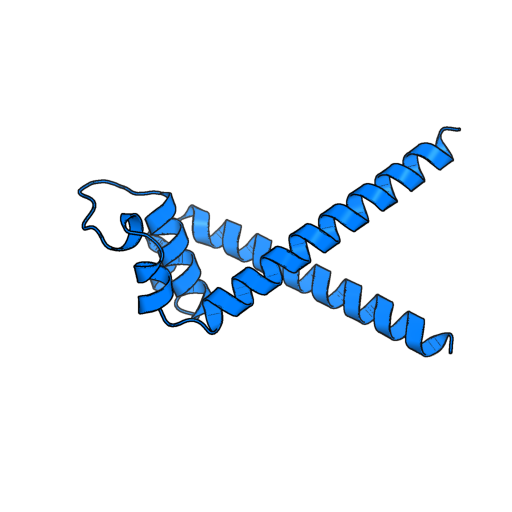AL A CA 1
ATOM 678 C C . VAL A 1 88 ? 3.556 1.654 3.168 1.00 90.12 88 VAL A C 1
ATOM 680 O O . VAL A 1 88 ? 3.305 0.829 4.045 1.00 90.12 88 VAL A O 1
ATOM 683 N N . LEU A 1 89 ? 3.581 2.964 3.427 1.00 93.56 89 LEU A N 1
ATOM 684 C CA . LEU A 1 89 ? 3.309 3.511 4.759 1.00 93.56 89 LEU A CA 1
ATOM 685 C C . LEU A 1 89 ? 1.898 3.155 5.242 1.00 93.56 89 LEU A C 1
ATOM 687 O O . LEU A 1 89 ? 1.737 2.731 6.388 1.00 93.56 89 LEU A O 1
ATOM 691 N N . ASN A 1 90 ? 0.883 3.249 4.375 1.00 93.94 90 ASN A N 1
ATOM 692 C CA . ASN A 1 90 ? -0.475 2.813 4.704 1.00 93.94 90 ASN A CA 1
ATOM 693 C C . ASN A 1 90 ? -0.508 1.327 5.090 1.00 93.94 90 ASN A C 1
ATOM 695 O O . ASN A 1 90 ? -1.172 0.967 6.061 1.00 93.94 90 ASN A O 1
ATOM 699 N N . GLN A 1 91 ? 0.235 0.471 4.383 1.00 91.81 91 GLN A N 1
ATOM 700 C CA . GLN A 1 91 ? 0.324 -0.950 4.724 1.00 91.81 91 GLN A CA 1
ATOM 701 C C . GLN A 1 91 ? 1.010 -1.196 6.067 1.00 91.81 91 GLN A C 1
ATOM 703 O O . GLN A 1 91 ? 0.524 -2.005 6.852 1.00 91.81 91 GLN A O 1
ATOM 708 N N . ILE A 1 92 ? 2.079 -0.464 6.387 1.00 93.19 92 ILE A N 1
ATOM 709 C CA . ILE A 1 92 ? 2.733 -0.544 7.702 1.00 93.19 92 ILE A CA 1
ATOM 710 C C . ILE A 1 92 ? 1.735 -0.190 8.813 1.00 93.19 92 ILE A C 1
ATOM 712 O O . ILE A 1 92 ? 1.600 -0.936 9.785 1.00 93.19 92 ILE A O 1
ATOM 716 N N . VAL A 1 93 ? 0.981 0.902 8.653 1.00 94.19 93 VAL A N 1
ATOM 717 C CA . VAL A 1 93 ? -0.054 1.315 9.619 1.00 94.19 93 VAL A CA 1
ATOM 718 C C . VAL A 1 93 ? -1.154 0.259 9.740 1.00 94.19 93 VAL A C 1
ATOM 720 O O . VAL A 1 93 ? -1.560 -0.077 10.854 1.00 94.19 93 VAL A O 1
ATOM 723 N N . PHE A 1 94 ? -1.615 -0.300 8.620 1.00 92.88 94 PHE A N 1
ATOM 724 C CA . PHE A 1 94 ? -2.613 -1.369 8.603 1.00 92.88 94 PHE A CA 1
ATOM 725 C C . PHE A 1 94 ? -2.130 -2.622 9.346 1.00 92.88 94 PHE A C 1
ATOM 727 O O . PHE A 1 94 ? -2.843 -3.146 10.204 1.00 92.88 94 PHE A O 1
ATOM 734 N N . ILE A 1 95 ? -0.897 -3.061 9.090 1.00 91.00 95 ILE A N 1
ATOM 735 C CA . ILE A 1 95 ? -0.281 -4.212 9.758 1.00 91.00 95 ILE A CA 1
ATOM 736 C C . ILE A 1 95 ? -0.189 -3.962 11.267 1.00 91.00 95 ILE A C 1
ATOM 738 O O . ILE A 1 95 ? -0.660 -4.787 12.052 1.00 91.00 95 ILE A O 1
ATOM 742 N N . ILE A 1 96 ? 0.328 -2.803 11.691 1.00 93.25 96 ILE A N 1
ATOM 743 C CA . ILE A 1 96 ? 0.402 -2.422 13.112 1.00 93.25 96 ILE A CA 1
ATOM 744 C C . ILE A 1 96 ? -0.991 -2.438 13.752 1.00 93.25 96 ILE A C 1
ATOM 746 O O . ILE A 1 96 ? -1.164 -2.996 14.838 1.00 93.25 96 ILE A O 1
ATOM 750 N N . PHE A 1 97 ? -1.999 -1.874 13.080 1.00 91.62 97 PHE A N 1
ATOM 751 C CA . PHE A 1 97 ? -3.378 -1.855 13.566 1.00 91.62 97 PHE A CA 1
ATOM 752 C C . PHE A 1 97 ? -3.933 -3.271 13.788 1.00 91.62 97 PHE A C 1
ATOM 754 O O . PHE A 1 97 ? -4.519 -3.549 14.841 1.00 91.62 97 PHE A O 1
ATOM 761 N N . ILE A 1 98 ? -3.717 -4.188 12.838 1.00 91.00 98 ILE A N 1
ATOM 762 C CA . ILE A 1 98 ? -4.137 -5.592 12.951 1.00 91.00 98 ILE A CA 1
ATOM 763 C C . ILE A 1 98 ? -3.384 -6.312 14.075 1.00 91.00 98 ILE A C 1
ATOM 765 O O . ILE A 1 98 ? -4.018 -7.019 14.866 1.00 91.00 98 ILE A O 1
ATOM 769 N N . PHE A 1 99 ? -2.070 -6.109 14.210 1.00 91.19 99 PHE A N 1
ATOM 770 C CA . PHE A 1 99 ? -1.278 -6.693 15.299 1.00 91.19 99 PHE A CA 1
ATOM 771 C C . PHE A 1 99 ? -1.760 -6.212 16.669 1.00 91.19 99 PHE A C 1
ATOM 773 O O . PHE A 1 99 ? -2.030 -7.031 17.546 1.00 91.19 99 PHE A O 1
ATOM 780 N N . GLN A 1 100 ? -1.960 -4.906 16.852 1.00 90.94 100 GLN A N 1
ATOM 781 C CA . GLN A 1 100 ? -2.466 -4.347 18.110 1.00 90.94 100 GLN A CA 1
ATOM 782 C C . GLN A 1 100 ? -3.861 -4.881 18.461 1.00 90.94 100 GLN A C 1
ATOM 784 O O . GLN A 1 100 ? -4.126 -5.229 19.615 1.00 90.94 100 GLN A O 1
ATOM 789 N N . LYS A 1 101 ? -4.758 -4.984 17.473 1.00 87.06 101 LYS A N 1
ATOM 790 C CA . LYS A 1 101 ? -6.087 -5.595 17.642 1.00 87.06 101 LYS A CA 1
ATOM 791 C C . LYS A 1 101 ? -5.993 -7.069 18.034 1.00 87.06 101 LYS A C 1
ATOM 793 O O . LYS A 1 101 ? -6.733 -7.504 18.915 1.00 87.06 101 LYS A O 1
ATOM 798 N N . SER A 1 102 ? -5.089 -7.817 17.409 1.00 85.69 102 SER A N 1
ATOM 799 C CA . SER A 1 102 ? -4.892 -9.247 17.667 1.00 85.69 102 SER A CA 1
ATOM 800 C C . SER A 1 102 ? -4.319 -9.498 19.064 1.00 85.69 102 SER A C 1
ATOM 802 O O . SER A 1 102 ? -4.822 -10.359 19.782 1.00 85.69 102 SER A O 1
ATOM 804 N N . LEU A 1 103 ? -3.348 -8.686 19.501 1.00 85.06 103 LEU A N 1
ATOM 805 C CA . LEU A 1 103 ? -2.789 -8.740 20.857 1.00 85.06 103 LEU A CA 1
ATOM 806 C C . LEU A 1 103 ? -3.840 -8.403 21.923 1.00 85.06 103 LEU A C 1
ATOM 808 O O . LEU A 1 103 ? -3.982 -9.137 22.899 1.00 85.06 103 LEU A O 1
ATOM 812 N N . LYS A 1 104 ? -4.646 -7.352 21.713 1.00 79.38 104 LYS A N 1
ATOM 813 C CA . LYS A 1 104 ? -5.747 -7.003 22.633 1.00 79.38 104 LYS A CA 1
ATOM 814 C C . LYS A 1 104 ? -6.816 -8.090 22.734 1.00 79.38 104 LYS A C 1
ATOM 816 O O . LYS A 1 104 ? -7.393 -8.262 23.805 1.00 79.38 104 LYS A O 1
ATOM 821 N N . ARG A 1 105 ? -7.091 -8.813 21.642 1.00 79.25 105 ARG A N 1
ATOM 822 C CA . ARG A 1 105 ? -8.020 -9.952 21.647 1.00 79.25 105 ARG A CA 1
ATOM 823 C C . ARG A 1 105 ? -7.450 -11.125 22.444 1.00 79.25 105 ARG A C 1
ATOM 825 O O . ARG A 1 105 ? -8.182 -11.703 23.233 1.00 79.25 105 ARG A O 1
ATOM 832 N N . LYS A 1 106 ? -6.158 -11.435 22.281 1.00 72.62 106 LYS A N 1
ATOM 833 C CA . LYS A 1 106 ? -5.486 -12.519 23.016 1.00 72.62 106 LYS A CA 1
ATOM 834 C C . LYS A 1 106 ? -5.397 -12.262 24.527 1.00 72.62 106 LYS A C 1
ATOM 836 O O . LYS A 1 106 ? -5.378 -13.213 25.283 1.00 72.62 106 LYS A O 1
ATOM 841 N N . SER A 1 107 ? -5.363 -11.001 24.959 1.00 74.31 107 SER A N 1
ATOM 842 C CA . SER A 1 107 ? -5.336 -10.621 26.382 1.00 74.31 107 SER A CA 1
ATOM 843 C C . SER A 1 107 ? -6.706 -10.657 27.087 1.00 74.31 107 SER A C 1
ATOM 845 O O . SER A 1 107 ? -6.744 -10.480 28.299 1.00 74.31 107 SER A O 1
ATOM 847 N N . ASN A 1 108 ? -7.816 -10.796 26.353 1.00 58.12 108 ASN A N 1
ATOM 848 C CA . ASN A 1 108 ? -9.188 -10.842 26.898 1.00 58.12 108 ASN A CA 1
ATOM 849 C C . ASN A 1 108 ? -9.796 -12.258 26.880 1.00 58.12 108 ASN A C 1
ATOM 851 O O . ASN A 1 108 ? -10.998 -12.410 27.090 1.00 58.12 108 ASN A O 1
ATOM 855 N N . ILE A 1 109 ? -8.982 -13.267 26.572 1.00 53.06 109 ILE A N 1
ATOM 856 C CA . ILE A 1 109 ? -9.306 -14.697 26.628 1.00 53.06 109 ILE A CA 1
ATOM 857 C C . ILE A 1 109 ? -8.400 -15.293 27.697 1.00 53.06 109 ILE A C 1
ATOM 859 O O . ILE A 1 109 ? -8.914 -16.086 28.510 1.00 53.06 109 ILE A O 1
#